Protein AF-A0A397G5G4-F1 (afdb_monomer_lite)

Sequence (95 aa):
MRSVLDPKRHYKKEGGNAQPPKYSQLGTIIEGPTEFFSGRIAKKDRKKTFVEDALALERETKRFASKYREIQTSKQSGKKSFYNNLRAKRNRRSK

Foldseek 3Di:
DVCVLDVVDDDDDDPPDPDDDPDDDDDDDDDDPVQDDPPDDDPVLDDDDPVVNSVVVCVVPVVVVVVVVVVVVVVCPPDPVVVVVVVVVVVVVVD

Structure (mmCIF, N/CA/C/O backbone):
data_AF-A0A397G5G4-F1
#
_entry.id   AF-A0A397G5G4-F1
#
loop_
_atom_site.group_PDB
_atom_site.id
_atom_site.type_symbol
_atom_site.label_atom_id
_atom_site.label_alt_id
_atom_site.label_comp_id
_atom_site.label_asym_id
_atom_site.label_entity_id
_atom_site.label_seq_id
_atom_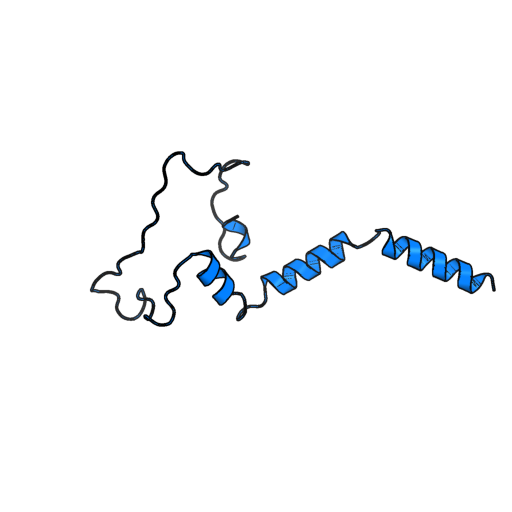site.pdbx_PDB_ins_code
_atom_site.Cartn_x
_atom_site.Cartn_y
_atom_site.Cartn_z
_atom_site.occupancy
_atom_site.B_iso_or_equiv
_atom_site.auth_seq_id
_atom_site.auth_comp_id
_atom_site.auth_asym_id
_atom_site.auth_atom_id
_atom_site.pdbx_PDB_model_num
ATOM 1 N N . MET A 1 1 ? 7.249 4.480 3.760 1.00 86.44 1 MET A N 1
ATOM 2 C CA . MET A 1 1 ? 5.977 3.724 3.634 1.00 86.44 1 MET A CA 1
ATOM 3 C C . MET A 1 1 ? 6.050 2.455 2.775 1.00 86.44 1 MET A C 1
ATOM 5 O O . MET A 1 1 ? 5.101 1.682 2.809 1.00 86.44 1 MET A O 1
ATOM 9 N N . ARG A 1 2 ? 7.151 2.172 2.053 1.00 88.44 2 ARG A N 1
ATOM 10 C CA . ARG A 1 2 ? 7.267 0.969 1.199 1.00 88.44 2 ARG A CA 1
ATOM 11 C C . ARG A 1 2 ? 7.017 -0.353 1.944 1.00 88.44 2 ARG A C 1
ATOM 13 O O . ARG A 1 2 ? 6.410 -1.254 1.387 1.00 88.44 2 ARG A O 1
ATOM 20 N N . SER A 1 3 ? 7.425 -0.434 3.211 1.00 89.44 3 SER A N 1
ATOM 21 C CA . SER A 1 3 ? 7.247 -1.601 4.090 1.00 89.44 3 SER A CA 1
ATOM 22 C C . SER A 1 3 ? 5.796 -1.932 4.447 1.00 89.44 3 SER A C 1
ATOM 24 O O . SER A 1 3 ? 5.520 -3.035 4.892 1.00 89.44 3 SER A O 1
ATOM 26 N N . VAL A 1 4 ? 4.864 -0.991 4.284 1.00 90.50 4 VAL A N 1
ATOM 27 C CA . VAL A 1 4 ? 3.449 -1.197 4.638 1.00 90.50 4 VAL A CA 1
ATOM 28 C C . VAL A 1 4 ? 2.650 -1.711 3.437 1.00 90.50 4 VAL A C 1
ATOM 30 O O . VAL A 1 4 ? 1.563 -2.265 3.604 1.00 90.50 4 VAL A O 1
ATOM 33 N N . LEU A 1 5 ? 3.172 -1.548 2.216 1.00 90.81 5 LEU A N 1
ATOM 34 C CA . LEU A 1 5 ? 2.446 -1.880 0.992 1.00 90.81 5 LEU A CA 1
ATOM 35 C C . LEU A 1 5 ? 2.216 -3.381 0.829 1.00 90.81 5 LEU A C 1
ATOM 37 O O . LEU A 1 5 ? 1.115 -3.764 0.457 1.00 90.81 5 LEU A O 1
ATOM 41 N N . ASP A 1 6 ? 3.191 -4.220 1.169 1.00 91.31 6 ASP A N 1
ATOM 42 C CA . ASP A 1 6 ? 3.093 -5.678 1.078 1.00 91.31 6 ASP A CA 1
ATOM 43 C C . ASP A 1 6 ? 3.572 -6.309 2.398 1.00 91.31 6 ASP A C 1
ATOM 45 O O . ASP A 1 6 ? 4.724 -6.095 2.775 1.00 91.31 6 ASP A O 1
ATOM 49 N N . PRO A 1 7 ? 2.730 -7.087 3.108 1.00 91.62 7 PRO A N 1
ATOM 50 C CA . PRO A 1 7 ? 3.119 -7.739 4.359 1.00 91.62 7 PRO A CA 1
ATOM 51 C C . PRO A 1 7 ? 4.216 -8.799 4.188 1.00 91.62 7 PRO A C 1
ATOM 53 O O . PRO A 1 7 ? 4.841 -9.178 5.174 1.00 91.62 7 PRO A O 1
ATOM 56 N N . LYS A 1 8 ? 4.450 -9.301 2.969 1.00 93.19 8 LYS A N 1
ATOM 57 C CA . LYS A 1 8 ? 5.465 -10.328 2.695 1.00 93.19 8 LYS A CA 1
ATOM 58 C C . LYS A 1 8 ? 6.828 -9.737 2.331 1.00 93.19 8 LYS A C 1
ATOM 60 O O . LYS A 1 8 ? 7.815 -10.468 2.304 1.00 93.19 8 LYS A O 1
ATOM 65 N N . ARG A 1 9 ? 6.909 -8.430 2.058 1.00 93.00 9 ARG A N 1
ATOM 66 C CA . ARG A 1 9 ? 8.150 -7.762 1.642 1.00 93.00 9 ARG A CA 1
ATOM 67 C C . ARG A 1 9 ? 8.669 -6.836 2.733 1.00 93.00 9 ARG A C 1
ATOM 69 O O . ARG A 1 9 ? 8.205 -5.710 2.902 1.00 93.00 9 ARG A O 1
ATOM 76 N N . HIS A 1 10 ? 9.702 -7.306 3.422 1.00 93.56 10 HIS A N 1
ATOM 77 C CA . HIS A 1 10 ? 10.429 -6.534 4.421 1.00 93.56 10 HIS A CA 1
ATOM 78 C C . HIS A 1 10 ? 11.611 -5.816 3.766 1.00 93.56 10 HIS A C 1
ATOM 80 O O . HIS A 1 10 ? 12.388 -6.417 3.028 1.00 93.56 10 HIS A O 1
ATOM 86 N N . TYR A 1 11 ? 11.740 -4.517 4.026 1.00 91.94 11 TYR A N 1
ATOM 87 C CA . TYR A 1 11 ? 12.813 -3.684 3.486 1.00 91.94 11 TYR A CA 1
ATOM 88 C C . TYR A 1 11 ? 13.709 -3.172 4.606 1.00 91.94 11 TYR A C 1
ATOM 90 O O . TYR A 1 11 ? 13.276 -3.058 5.754 1.00 91.94 11 TYR A O 1
ATOM 98 N N . LYS A 1 12 ? 14.945 -2.813 4.251 1.00 91.44 12 LYS A N 1
ATOM 99 C CA . LYS A 1 12 ? 15.853 -2.118 5.161 1.00 91.44 12 LYS A CA 1
ATOM 100 C C . LYS A 1 12 ? 15.191 -0.833 5.666 1.00 91.44 12 LYS A C 1
ATOM 102 O O . LYS A 1 12 ? 14.532 -0.115 4.911 1.00 91.44 12 LYS A O 1
ATOM 107 N N . LYS A 1 13 ? 15.328 -0.578 6.966 1.00 87.38 13 LYS A N 1
ATOM 108 C CA . LYS A 1 13 ? 14.787 0.623 7.597 1.00 87.38 13 LYS A CA 1
ATOM 109 C C . LYS A 1 13 ? 15.682 1.806 7.242 1.00 87.38 13 LYS A C 1
ATOM 111 O O . LYS A 1 13 ? 16.779 1.929 7.774 1.00 87.38 13 LYS A O 1
ATOM 116 N N . GLU A 1 14 ? 15.187 2.667 6.366 1.00 79.88 14 GLU A N 1
ATOM 117 C CA . GLU A 1 14 ? 15.730 4.013 6.198 1.00 79.88 14 GLU A CA 1
ATOM 118 C C . GLU A 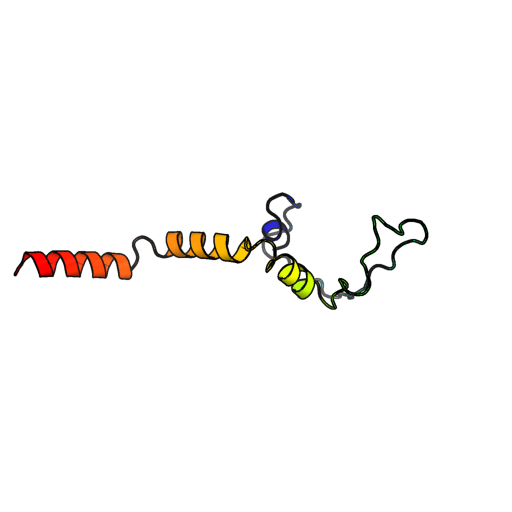1 14 ? 15.372 4.846 7.445 1.00 79.88 14 GLU A C 1
ATOM 120 O O . GLU A 1 14 ? 14.325 4.617 8.063 1.00 79.88 14 GLU A O 1
ATOM 125 N N . GLY A 1 15 ? 16.254 5.759 7.865 1.00 74.19 15 GLY A N 1
ATOM 126 C CA . GLY A 1 15 ? 16.105 6.549 9.096 1.00 74.19 15 GLY A CA 1
ATOM 127 C C . GLY A 1 15 ? 14.738 7.240 9.233 1.00 74.19 15 GLY A C 1
ATOM 128 O O . GLY A 1 15 ? 14.049 7.487 8.247 1.00 74.19 15 GLY A O 1
ATOM 129 N N . GLY A 1 16 ? 14.336 7.548 10.474 1.00 64.44 16 GLY A N 1
ATOM 130 C CA . GLY A 1 16 ? 12.957 7.883 10.878 1.00 64.44 16 GLY A CA 1
ATOM 131 C C . GLY A 1 16 ? 12.256 9.043 10.158 1.00 64.44 16 GLY A C 1
ATOM 132 O O . GLY A 1 16 ? 11.053 9.184 10.329 1.00 64.44 16 GLY A O 1
ATOM 133 N N . ASN A 1 17 ? 12.961 9.807 9.323 1.00 66.06 17 ASN A N 1
ATOM 134 C CA . ASN A 1 17 ? 12.424 10.848 8.451 1.00 66.06 17 ASN A CA 1
ATOM 135 C C . ASN A 1 17 ? 13.158 10.812 7.104 1.00 66.06 17 ASN A C 1
ATOM 137 O O . ASN A 1 17 ? 13.990 11.673 6.826 1.00 66.06 17 ASN A O 1
ATOM 141 N N . ALA A 1 18 ? 12.897 9.792 6.283 1.00 73.12 18 ALA A N 1
ATOM 142 C CA . ALA A 1 18 ? 13.407 9.748 4.916 1.00 73.12 18 ALA A CA 1
ATOM 143 C C . ALA A 1 18 ? 12.815 10.925 4.122 1.00 73.12 18 ALA A C 1
ATOM 145 O O . ALA A 1 18 ? 11.690 10.848 3.627 1.00 73.12 18 ALA A O 1
ATOM 146 N N . GLN A 1 19 ? 13.555 12.030 4.063 1.00 81.19 19 GLN A N 1
ATOM 147 C CA . GLN A 1 19 ? 13.209 13.168 3.226 1.00 81.19 19 GLN A CA 1
ATOM 148 C C . GLN A 1 19 ? 13.424 12.788 1.760 1.00 81.19 19 GLN A C 1
ATOM 150 O O . GLN A 1 19 ? 14.369 12.050 1.456 1.00 81.19 19 GLN A O 1
ATOM 155 N N . PRO A 1 20 ? 12.567 13.264 0.843 1.00 84.62 20 PRO A N 1
ATOM 156 C CA . PRO A 1 20 ? 12.834 13.097 -0.572 1.00 84.62 20 PRO A CA 1
ATOM 157 C C . PRO A 1 20 ? 14.194 13.734 -0.904 1.00 84.62 20 PRO A C 1
ATOM 159 O O . PRO A 1 20 ? 14.538 14.781 -0.345 1.00 84.62 20 PRO A O 1
ATOM 162 N N . PRO A 1 21 ? 14.995 13.112 -1.782 1.00 89.94 21 PRO A N 1
ATOM 163 C CA . PRO A 1 21 ? 16.282 13.672 -2.156 1.00 89.94 21 PRO A CA 1
ATOM 164 C C . PRO A 1 21 ? 16.079 15.009 -2.877 1.00 89.94 21 PRO A C 1
ATOM 166 O O . PRO A 1 21 ? 15.087 15.203 -3.581 1.00 89.94 21 PRO A O 1
ATOM 169 N N . LYS A 1 22 ? 17.049 15.923 -2.727 1.00 93.00 22 LYS A N 1
ATOM 170 C CA . LYS A 1 22 ? 17.006 17.280 -3.309 1.00 93.00 22 LYS A CA 1
ATOM 171 C C . LYS A 1 22 ? 16.727 17.272 -4.816 1.00 93.00 22 LYS A C 1
ATOM 173 O O . LYS A 1 22 ? 16.062 18.167 -5.323 1.00 93.0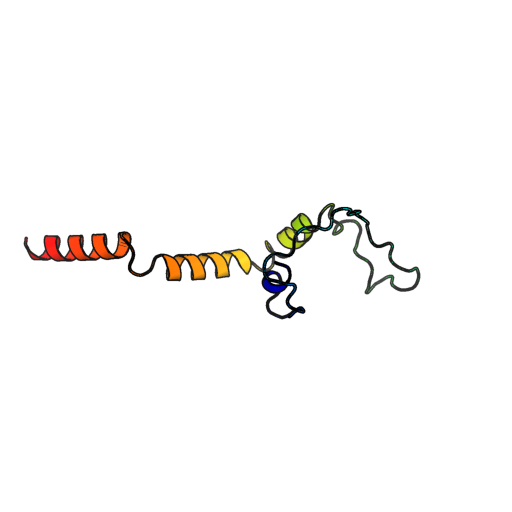0 22 LYS A O 1
ATOM 178 N N . TYR A 1 23 ? 17.223 16.251 -5.508 1.00 95.38 23 TYR A N 1
ATOM 179 C CA . TYR A 1 23 ? 16.982 16.025 -6.924 1.00 95.38 23 TYR A CA 1
ATOM 180 C C . TYR A 1 23 ? 16.408 14.626 -7.112 1.00 95.38 23 TYR A C 1
ATOM 182 O O . TYR A 1 23 ? 16.889 13.662 -6.519 1.00 95.38 23 TYR A O 1
ATOM 190 N N . SER A 1 24 ? 15.363 14.528 -7.926 1.00 93.56 24 SER A N 1
ATOM 191 C CA . SER A 1 24 ? 14.676 13.281 -8.257 1.00 93.56 24 SER A CA 1
ATOM 192 C C . SER A 1 24 ? 14.289 13.306 -9.729 1.00 93.56 24 SER A C 1
ATOM 194 O O . SER A 1 24 ? 13.932 14.359 -10.255 1.00 93.56 24 SER A O 1
ATOM 196 N N . GLN A 1 25 ? 14.324 12.149 -10.384 1.00 94.31 25 GLN A N 1
ATOM 197 C CA . GLN A 1 25 ? 13.812 11.966 -11.739 1.00 94.31 25 GLN A CA 1
ATOM 198 C C . GLN A 1 25 ? 12.825 10.803 -11.741 1.00 94.31 25 GLN A C 1
ATOM 200 O O . GLN A 1 25 ? 13.014 9.813 -11.032 1.00 94.31 25 GLN A O 1
ATOM 205 N N . LEU A 1 26 ? 11.760 10.938 -12.525 1.00 93.69 26 LEU A N 1
ATOM 206 C CA . LEU A 1 26 ? 10.779 9.882 -12.733 1.00 93.69 26 LEU A CA 1
ATOM 207 C C . LEU A 1 26 ? 11.077 9.211 -14.069 1.00 93.69 26 LEU A C 1
ATOM 209 O O . LEU A 1 26 ? 11.205 9.884 -15.088 1.00 93.69 26 LEU A O 1
ATOM 213 N N . GLY A 1 27 ? 11.190 7.888 -14.054 1.00 94.19 27 GLY A N 1
ATOM 214 C CA . GLY A 1 27 ? 11.479 7.082 -15.232 1.00 94.19 27 GLY A CA 1
ATOM 215 C C . GLY A 1 27 ? 10.574 5.861 -15.293 1.00 94.19 27 GLY A C 1
ATOM 216 O O . GLY A 1 27 ? 10.039 5.418 -14.278 1.00 94.19 27 GLY A O 1
ATOM 217 N N . THR A 1 28 ? 10.410 5.323 -16.498 1.00 92.94 28 THR A N 1
ATOM 218 C CA . THR A 1 28 ? 9.713 4.053 -16.735 1.00 92.94 28 THR A CA 1
ATOM 219 C C . THR A 1 28 ? 10.737 3.012 -17.163 1.00 92.94 28 THR A C 1
ATOM 221 O O . THR A 1 28 ? 11.643 3.319 -17.935 1.00 92.94 28 THR A O 1
ATOM 224 N N . ILE A 1 29 ? 10.603 1.787 -16.661 1.00 90.88 29 ILE A N 1
ATOM 225 C CA . ILE A 1 29 ? 11.495 0.687 -17.029 1.00 90.88 29 ILE A CA 1
ATOM 226 C C . ILE A 1 29 ? 11.185 0.261 -18.469 1.00 90.88 29 ILE A C 1
ATOM 228 O O . ILE A 1 29 ? 10.038 -0.040 -18.799 1.00 90.88 29 ILE A O 1
ATOM 232 N N . ILE A 1 30 ? 12.214 0.231 -19.319 1.00 91.06 30 ILE A N 1
ATOM 233 C CA . ILE A 1 30 ? 12.143 -0.365 -20.655 1.00 91.06 30 ILE A CA 1
ATOM 234 C C . ILE A 1 30 ? 12.560 -1.828 -20.513 1.00 91.06 30 ILE A C 1
ATOM 236 O O . ILE A 1 30 ? 13.705 -2.128 -20.188 1.00 91.06 30 ILE A O 1
ATOM 240 N N . GLU A 1 31 ? 11.605 -2.732 -20.704 1.00 90.00 31 GLU A N 1
ATOM 241 C CA . GLU A 1 31 ? 11.813 -4.176 -20.570 1.00 90.00 31 GLU A CA 1
ATOM 242 C C . GLU A 1 31 ? 12.779 -4.693 -21.646 1.00 90.00 31 GLU A C 1
ATOM 244 O O . GLU A 1 31 ? 12.714 -4.271 -22.806 1.00 90.00 31 GLU A O 1
ATOM 249 N N . GLY A 1 32 ? 13.648 -5.633 -21.268 1.00 89.50 32 GLY A N 1
ATOM 250 C CA . GLY A 1 32 ? 14.622 -6.230 -22.176 1.00 89.50 32 GLY A CA 1
ATOM 251 C C . GLY A 1 32 ? 13.976 -7.060 -23.298 1.00 89.50 32 GLY A C 1
ATOM 252 O O . GLY A 1 32 ? 12.854 -7.553 -23.153 1.00 89.50 32 GLY A O 1
ATOM 253 N N . PRO A 1 33 ? 14.684 -7.265 -24.422 1.00 88.75 33 PRO A N 1
ATOM 254 C CA . PRO A 1 33 ? 14.163 -8.009 -25.567 1.00 88.75 33 PRO A CA 1
ATOM 255 C C . PRO A 1 33 ? 14.011 -9.515 -25.307 1.00 88.75 33 PRO A C 1
ATOM 257 O O . PRO A 1 33 ? 13.427 -10.203 -26.129 1.00 88.75 33 PRO A O 1
ATOM 260 N N . THR A 1 34 ? 14.527 -10.048 -24.199 1.00 88.88 34 THR A N 1
ATOM 261 C CA . THR A 1 34 ? 14.498 -11.485 -23.878 1.00 88.88 34 THR A CA 1
ATOM 262 C C . THR A 1 34 ? 13.343 -11.889 -22.954 1.00 88.88 34 THR A C 1
ATOM 264 O O . THR A 1 34 ? 13.042 -13.073 -22.841 1.00 88.88 34 THR A O 1
ATOM 267 N N . GLU A 1 35 ? 12.655 -10.938 -22.316 1.00 82.56 35 GLU A N 1
ATOM 268 C CA . GLU A 1 35 ? 11.666 -11.206 -21.259 1.00 82.56 35 GLU A CA 1
ATOM 269 C C . GLU A 1 35 ? 10.229 -10.889 -21.709 1.00 82.56 35 GLU A C 1
ATOM 271 O O . GLU A 1 35 ? 9.548 -10.025 -21.157 1.00 82.56 35 GLU A O 1
ATOM 276 N N . PHE A 1 36 ? 9.741 -11.595 -22.734 1.00 78.75 36 PHE A N 1
ATOM 277 C CA . PHE A 1 36 ? 8.426 -11.312 -23.331 1.00 78.75 36 PHE A CA 1
ATOM 278 C C . PHE A 1 36 ? 7.221 -11.675 -22.452 1.00 78.75 36 PHE A C 1
ATOM 280 O O . PHE A 1 36 ? 6.219 -10.965 -22.505 1.00 78.75 36 PHE A O 1
ATOM 287 N N . PHE A 1 37 ? 7.290 -12.768 -21.684 1.00 82.44 37 PHE A N 1
ATOM 288 C CA . PHE A 1 37 ? 6.122 -13.323 -20.980 1.00 82.44 37 PHE A CA 1
ATOM 289 C C . PHE A 1 37 ? 6.170 -13.178 -19.455 1.00 82.44 37 PHE A C 1
ATOM 291 O O . PHE A 1 37 ? 5.123 -13.186 -18.817 1.00 82.44 37 PHE A O 1
ATOM 298 N N . SER A 1 38 ? 7.360 -13.057 -18.863 1.00 85.44 38 SER A N 1
ATOM 299 C CA . SER A 1 38 ? 7.544 -13.010 -17.406 1.00 85.44 38 SER A CA 1
ATOM 300 C C . SER A 1 38 ? 7.754 -11.592 -16.872 1.00 85.44 38 SER A C 1
ATOM 302 O O . SER A 1 38 ? 7.131 -11.212 -15.885 1.00 85.44 38 SER A O 1
ATOM 304 N N . GLY A 1 39 ? 8.636 -10.816 -17.508 1.00 84.19 39 GLY A N 1
ATOM 305 C CA . GLY A 1 39 ? 9.020 -9.474 -17.057 1.00 84.19 39 GLY A CA 1
ATOM 306 C C . GLY A 1 39 ? 8.180 -8.345 -17.655 1.00 84.19 39 GLY A C 1
ATOM 307 O O . GLY A 1 39 ? 8.158 -7.243 -17.109 1.00 84.19 39 GLY A O 1
ATOM 308 N N . ARG A 1 40 ? 7.473 -8.607 -18.763 1.00 90.00 40 ARG A N 1
ATOM 309 C CA . ARG A 1 40 ? 6.738 -7.583 -19.509 1.00 90.00 40 ARG A CA 1
ATOM 310 C C . ARG A 1 40 ? 5.315 -7.362 -19.006 1.00 90.00 40 ARG A C 1
ATOM 312 O O . ARG A 1 40 ? 4.494 -8.276 -18.982 1.00 90.00 40 ARG A O 1
ATOM 319 N N . ILE A 1 41 ? 4.990 -6.104 -18.714 1.00 90.56 41 ILE A N 1
ATOM 320 C CA . ILE A 1 41 ? 3.637 -5.664 -18.362 1.00 90.56 41 ILE A CA 1
ATOM 321 C C . ILE A 1 41 ? 2.860 -5.369 -19.647 1.00 90.56 41 ILE A C 1
ATOM 323 O O . ILE A 1 41 ? 3.277 -4.549 -20.476 1.00 90.56 41 ILE A O 1
ATOM 327 N N . ALA A 1 42 ? 1.695 -6.000 -19.803 1.00 90.69 42 ALA A N 1
ATOM 328 C CA . ALA A 1 42 ? 0.810 -5.769 -20.939 1.00 90.69 42 ALA A CA 1
ATOM 329 C C . ALA A 1 42 ? 0.350 -4.302 -21.009 1.00 90.69 42 ALA A C 1
ATOM 331 O O . ALA A 1 42 ? 0.097 -3.656 -19.994 1.00 90.69 42 ALA A O 1
ATOM 332 N N . LYS A 1 43 ? 0.173 -3.771 -22.227 1.00 90.50 43 LYS A N 1
ATOM 333 C CA . LYS A 1 43 ? -0.147 -2.348 -22.465 1.00 90.50 43 LYS A CA 1
ATOM 334 C C . LYS A 1 43 ? -1.374 -1.847 -21.686 1.00 90.50 43 LYS A C 1
ATOM 336 O O . LYS A 1 43 ? -1.390 -0.695 -21.274 1.00 90.50 43 LYS A O 1
ATOM 341 N N . LYS A 1 44 ? -2.377 -2.706 -21.485 1.00 91.31 44 LYS A N 1
ATOM 342 C CA . LYS A 1 44 ? -3.613 -2.403 -20.740 1.00 91.31 44 LYS A CA 1
ATOM 343 C C . LYS A 1 44 ? -3.396 -2.246 -19.225 1.00 91.31 44 LYS A C 1
ATOM 345 O O . LYS A 1 44 ? -4.114 -1.492 -18.566 1.00 91.31 44 LYS A O 1
ATOM 350 N N . ASP A 1 45 ? -2.397 -2.941 -18.690 1.00 90.31 45 ASP A N 1
ATOM 351 C CA . ASP A 1 45 ? -2.134 -3.007 -17.254 1.00 90.31 45 ASP A CA 1
ATOM 352 C C . ASP A 1 45 ? -1.135 -1.929 -16.820 1.00 90.31 45 ASP A C 1
ATOM 354 O O . ASP A 1 45 ? -1.140 -1.535 -15.659 1.00 90.31 45 ASP A O 1
ATOM 358 N N . ARG A 1 46 ? -0.366 -1.363 -17.763 1.00 92.12 46 ARG A N 1
ATOM 359 C CA . ARG A 1 46 ? 0.540 -0.229 -17.523 1.00 92.12 46 ARG A CA 1
ATOM 360 C C . ARG A 1 46 ? -0.225 0.995 -17.013 1.00 92.12 46 ARG A C 1
ATOM 362 O O . ARG A 1 46 ? -1.105 1.515 -17.706 1.00 92.12 46 ARG A O 1
ATOM 369 N N . LYS A 1 47 ? 0.131 1.482 -15.823 1.00 94.19 47 LYS A N 1
ATOM 370 C CA . LYS A 1 47 ? -0.396 2.729 -15.248 1.00 94.19 47 LYS A CA 1
ATOM 371 C C . LYS A 1 47 ? 0.617 3.863 -15.351 1.00 94.19 47 LYS A C 1
ATOM 373 O O . LYS A 1 47 ? 1.773 3.653 -15.717 1.00 94.19 47 LYS A O 1
ATOM 378 N N . LYS A 1 48 ? 0.163 5.089 -15.082 1.00 93.06 48 LYS A N 1
ATOM 379 C CA . LYS A 1 48 ? 1.002 6.292 -15.194 1.00 93.06 48 LYS A CA 1
ATOM 380 C C . LYS A 1 48 ? 1.809 6.548 -13.928 1.00 93.06 48 LYS A C 1
ATOM 382 O O . LYS A 1 48 ? 2.865 7.169 -13.995 1.00 93.06 48 LYS A O 1
ATOM 387 N N . THR A 1 49 ? 1.301 6.117 -12.773 1.00 95.12 49 THR A N 1
ATOM 388 C CA . THR A 1 49 ? 1.917 6.391 -11.472 1.00 95.12 49 THR A CA 1
ATOM 389 C C . THR A 1 49 ? 1.945 5.154 -10.581 1.00 95.12 49 THR A C 1
ATOM 391 O O . THR A 1 49 ? 1.050 4.314 -10.631 1.00 95.12 49 THR A O 1
ATOM 394 N N . PHE A 1 50 ? 2.921 5.097 -9.669 1.00 92.00 50 PHE A N 1
ATOM 395 C CA . PHE A 1 50 ? 3.025 4.013 -8.683 1.00 92.00 50 PHE A CA 1
ATOM 396 C C . PHE A 1 50 ? 1.794 3.895 -7.770 1.00 92.00 50 PHE A C 1
ATOM 398 O O . PHE A 1 50 ? 1.500 2.822 -7.246 1.00 92.00 50 PHE A O 1
ATOM 405 N N . VAL A 1 51 ? 1.076 5.001 -7.546 1.00 93.56 51 VAL A N 1
ATOM 406 C CA . VAL A 1 51 ? -0.141 5.005 -6.722 1.00 93.56 51 VAL A CA 1
ATOM 407 C C . VAL A 1 51 ? -1.292 4.334 -7.464 1.00 93.56 51 VAL A C 1
ATOM 409 O O . VAL A 1 51 ? -2.036 3.573 -6.853 1.00 93.56 51 VAL A O 1
ATOM 412 N N . GLU A 1 52 ? -1.426 4.570 -8.770 1.00 94.62 52 GLU A N 1
ATOM 413 C CA . GLU A 1 52 ? -2.431 3.893 -9.596 1.00 94.62 52 GLU A CA 1
ATOM 414 C C . GLU A 1 52 ? -2.214 2.378 -9.618 1.00 94.62 52 GLU A C 1
ATOM 416 O O . GLU A 1 52 ? -3.185 1.636 -9.467 1.00 94.62 52 GLU A O 1
ATOM 421 N N . ASP A 1 53 ? -0.961 1.928 -9.727 1.00 91.94 53 ASP A N 1
ATOM 422 C CA . ASP A 1 53 ? -0.612 0.504 -9.634 1.00 91.94 53 ASP A CA 1
ATOM 423 C C . ASP A 1 53 ? -1.016 -0.080 -8.272 1.00 91.94 53 ASP A C 1
ATOM 425 O O . ASP A 1 53 ? -1.693 -1.106 -8.190 1.00 91.94 53 ASP A O 1
ATOM 429 N N . ALA A 1 54 ? -0.669 0.605 -7.177 1.00 92.75 54 ALA A N 1
ATOM 430 C CA . ALA A 1 54 ? -1.026 0.164 -5.829 1.00 92.75 54 ALA A CA 1
ATOM 431 C C . ALA A 1 54 ? -2.550 0.135 -5.595 1.00 92.75 54 ALA A C 1
ATOM 433 O O . ALA A 1 54 ? -3.047 -0.749 -4.894 1.00 92.75 54 ALA A O 1
ATOM 434 N N . LEU A 1 55 ? -3.298 1.076 -6.179 1.00 93.81 55 LEU A N 1
ATOM 435 C CA . LEU A 1 55 ? -4.761 1.107 -6.117 1.00 93.81 55 LEU A CA 1
ATOM 436 C C . LEU A 1 55 ? -5.419 0.031 -6.983 1.00 93.81 55 LEU A C 1
ATOM 438 O O . LEU A 1 55 ? -6.536 -0.372 -6.669 1.00 93.81 55 LEU A O 1
ATOM 442 N N . ALA A 1 56 ? -4.769 -0.406 -8.063 1.00 93.31 56 ALA A N 1
ATOM 443 C CA . ALA A 1 56 ? -5.240 -1.519 -8.881 1.00 93.31 56 ALA A CA 1
ATOM 444 C C . ALA A 1 56 ? -5.060 -2.878 -8.183 1.00 93.31 56 ALA A C 1
ATOM 446 O O . ALA A 1 56 ? -5.879 -3.761 -8.406 1.00 93.31 56 ALA A O 1
ATOM 447 N N . LEU A 1 57 ? -4.028 -3.015 -7.337 1.00 91.50 57 LEU A N 1
ATOM 448 C CA . LEU A 1 57 ? -3.777 -4.206 -6.513 1.00 91.50 57 LEU A CA 1
ATOM 449 C C . LEU A 1 57 ? -4.613 -4.245 -5.220 1.00 91.50 57 LEU A C 1
ATOM 451 O O . LEU A 1 57 ? -5.081 -5.301 -4.782 1.00 91.50 57 LEU A O 1
ATOM 455 N N . GLU A 1 58 ? -4.850 -3.087 -4.595 1.00 93.06 58 GLU A N 1
ATOM 456 C CA . GLU A 1 58 ? -6.095 -2.894 -3.833 1.00 93.06 58 GLU A CA 1
ATOM 457 C C . GLU A 1 58 ? -7.284 -3.017 -4.822 1.00 93.06 58 GLU A C 1
ATOM 459 O O . GLU A 1 58 ? -7.047 -3.383 -5.937 1.00 93.06 58 GLU A O 1
ATOM 464 N N . ARG A 1 59 ? -8.573 -2.823 -4.564 1.00 92.19 59 ARG A N 1
ATOM 465 C CA . ARG A 1 59 ? -9.668 -3.320 -5.453 1.00 92.19 59 ARG A CA 1
ATOM 466 C C . ARG A 1 59 ? -9.708 -4.854 -5.585 1.00 92.19 59 ARG A C 1
ATOM 468 O O . ARG A 1 59 ? -10.739 -5.422 -5.231 1.00 92.19 59 ARG A O 1
ATOM 475 N N . GLU A 1 60 ? -8.640 -5.513 -6.033 1.00 91.62 60 GLU A N 1
ATOM 476 C CA . GLU A 1 60 ? -8.501 -6.971 -6.096 1.00 91.62 60 GLU A CA 1
ATOM 477 C C . GLU A 1 60 ? -8.346 -7.569 -4.695 1.00 91.62 60 GLU A C 1
ATOM 479 O O . GLU A 1 60 ? -9.141 -8.412 -4.280 1.00 91.62 60 GLU A O 1
ATOM 484 N N . THR A 1 61 ? -7.356 -7.104 -3.926 1.00 92.56 61 THR A N 1
ATOM 485 C CA . THR A 1 61 ? -7.006 -7.743 -2.645 1.00 92.56 61 THR A CA 1
ATOM 486 C C . THR A 1 61 ? -7.849 -7.288 -1.450 1.00 92.56 61 THR A C 1
ATOM 488 O O . THR A 1 61 ? -7.952 -8.029 -0.471 1.00 92.56 61 THR A O 1
ATOM 491 N N . LYS A 1 62 ? -8.433 -6.078 -1.462 1.00 94.31 62 LYS A N 1
ATOM 492 C CA . LYS A 1 62 ? -9.222 -5.481 -0.349 1.00 94.31 62 LYS A CA 1
ATOM 493 C C . LYS A 1 62 ? -8.479 -5.385 0.984 1.00 94.31 62 LYS A C 1
ATOM 495 O O . LYS A 1 62 ? -9.083 -5.157 2.038 1.00 94.31 62 LYS A O 1
ATOM 500 N N . ARG A 1 63 ? -7.154 -5.552 0.966 1.00 93.62 63 ARG A N 1
ATOM 501 C CA . ARG A 1 63 ? -6.345 -5.706 2.177 1.00 93.62 63 ARG A CA 1
ATOM 502 C C . ARG A 1 63 ? -6.237 -4.407 2.957 1.00 93.62 63 ARG A C 1
ATOM 504 O O . ARG A 1 63 ? -6.350 -4.422 4.185 1.00 93.62 63 ARG A O 1
ATOM 511 N N . PHE A 1 64 ? -5.992 -3.294 2.268 1.00 94.62 64 PHE A N 1
ATOM 512 C CA . PHE A 1 64 ? -5.832 -2.006 2.935 1.00 94.62 64 PHE A CA 1
ATOM 513 C C . PHE A 1 64 ? -7.143 -1.589 3.585 1.00 94.62 64 PHE A C 1
ATOM 515 O O . PHE A 1 64 ? -7.129 -1.180 4.745 1.00 94.62 64 PHE A O 1
ATOM 522 N N . ALA A 1 65 ? -8.270 -1.782 2.897 1.00 95.00 65 ALA A N 1
ATOM 523 C CA . ALA A 1 65 ? -9.587 -1.508 3.459 1.00 95.00 65 ALA A CA 1
ATOM 524 C C . ALA A 1 65 ? -9.858 -2.335 4.731 1.00 95.00 65 ALA A C 1
ATOM 526 O O . ALA A 1 65 ? -10.291 -1.786 5.748 1.00 95.00 65 ALA A O 1
ATOM 527 N N . SER A 1 66 ? -9.570 -3.638 4.708 1.00 95.56 66 SER A N 1
ATOM 528 C CA . SER A 1 66 ? -9.752 -4.520 5.870 1.00 95.56 66 SER A CA 1
ATOM 529 C C . SER A 1 66 ? -8.841 -4.138 7.036 1.00 95.56 66 SER A C 1
ATOM 531 O O . SER A 1 66 ? -9.323 -3.954 8.156 1.00 95.56 66 SER A O 1
ATOM 533 N N . LYS A 1 67 ? -7.543 -3.921 6.781 1.00 95.94 67 LYS A N 1
ATOM 534 C CA . LYS A 1 67 ? -6.593 -3.544 7.837 1.00 95.94 67 LYS A CA 1
ATOM 535 C C . LYS A 1 67 ? -6.888 -2.162 8.411 1.00 95.94 67 LYS A C 1
ATOM 537 O O . LYS A 1 67 ? -6.749 -1.949 9.612 1.00 95.94 67 LYS A O 1
ATOM 542 N N . TYR A 1 68 ? -7.332 -1.229 7.572 1.00 96.50 68 TYR A N 1
ATOM 543 C CA . TYR A 1 68 ? -7.770 0.085 8.020 1.00 96.50 68 TYR A CA 1
ATOM 544 C C . TYR A 1 68 ? -8.943 -0.029 8.997 1.00 96.50 68 TYR A C 1
ATOM 546 O O . TYR A 1 68 ? -8.873 0.552 10.077 1.00 96.50 68 TYR A O 1
ATOM 554 N N . ARG A 1 69 ? -9.981 -0.812 8.670 1.00 97.31 69 ARG A N 1
ATOM 555 C CA . ARG A 1 69 ? -11.133 -1.020 9.565 1.00 97.31 69 ARG A CA 1
ATOM 556 C C . ARG A 1 69 ? -10.724 -1.652 10.890 1.00 97.31 69 ARG A C 1
ATOM 558 O O . ARG A 1 69 ? -11.121 -1.147 11.930 1.00 97.31 69 ARG A O 1
ATOM 565 N N . GLU A 1 70 ? -9.881 -2.680 10.859 1.00 97.12 70 GLU A N 1
ATOM 566 C CA . GLU A 1 70 ? -9.342 -3.317 12.068 1.00 97.12 70 GLU A CA 1
ATOM 567 C C . GLU A 1 70 ? -8.636 -2.293 12.977 1.00 97.12 70 GLU A C 1
ATOM 569 O O . GLU A 1 70 ? -8.919 -2.199 14.174 1.00 97.12 70 GLU A O 1
ATOM 574 N N . ILE A 1 71 ? -7.770 -1.459 12.389 1.00 97.19 71 ILE A N 1
ATOM 575 C CA . ILE A 1 71 ? -7.075 -0.389 13.110 1.00 97.19 71 ILE A CA 1
ATOM 576 C C . ILE A 1 71 ? -8.074 0.635 13.659 1.00 97.19 71 ILE A C 1
ATOM 578 O O . ILE A 1 71 ? -7.909 1.084 14.792 1.00 97.19 71 ILE A O 1
ATOM 582 N N . GLN A 1 72 ? -9.103 1.017 12.897 1.00 96.50 72 GLN A N 1
ATOM 583 C CA . GLN A 1 72 ? -10.130 1.948 13.374 1.00 96.50 72 GLN A CA 1
ATOM 584 C C . GLN A 1 72 ? -10.915 1.368 14.550 1.00 96.50 72 GLN A C 1
ATOM 586 O O . GLN A 1 72 ? -11.067 2.054 15.557 1.00 96.50 72 GLN A O 1
ATOM 591 N N . THR A 1 73 ? -11.343 0.107 14.480 1.00 95.69 73 THR A N 1
ATOM 592 C CA . THR A 1 73 ? -12.038 -0.574 15.581 1.00 95.69 73 THR A CA 1
ATOM 593 C C . THR A 1 73 ? -11.170 -0.619 16.836 1.00 95.69 73 THR A C 1
ATOM 595 O O . THR A 1 73 ? -11.627 -0.227 17.911 1.00 95.69 73 THR A O 1
ATOM 598 N N . SER A 1 74 ? -9.898 -1.005 16.699 1.00 96.19 74 SER A N 1
ATOM 599 C CA . SER A 1 74 ? -8.935 -0.998 17.806 1.00 96.19 74 SER A CA 1
ATOM 600 C C . SER A 1 74 ? -8.763 0.408 18.395 1.00 96.19 74 SER A C 1
ATOM 602 O O . SER A 1 74 ? -8.884 0.595 19.605 1.00 96.19 74 SER A O 1
ATOM 604 N N . LYS A 1 75 ? -8.595 1.429 17.547 1.00 94.94 75 LYS A N 1
ATOM 605 C CA . LYS A 1 75 ? -8.463 2.831 17.974 1.00 94.94 75 LYS A CA 1
ATOM 606 C C . LYS A 1 75 ? -9.750 3.433 18.536 1.00 94.94 75 LYS A C 1
ATOM 608 O O . LYS A 1 75 ? -9.664 4.455 19.216 1.00 94.94 75 LYS A O 1
ATOM 613 N N . GLN A 1 76 ? -10.925 2.909 18.204 1.00 93.81 76 GLN A N 1
ATOM 614 C CA . GLN A 1 76 ? -12.216 3.386 18.708 1.00 93.81 76 GLN A CA 1
ATOM 615 C C . GLN A 1 76 ? -12.581 2.745 20.051 1.00 93.81 76 GLN A C 1
ATOM 617 O O . GLN A 1 76 ? -13.367 3.323 20.810 1.00 93.81 76 GLN A O 1
ATOM 622 N N . SER A 1 77 ? -11.995 1.587 20.359 1.00 91.25 77 SER A N 1
ATOM 623 C CA . SER A 1 77 ? -12.169 0.907 21.638 1.00 91.25 77 SER A CA 1
ATOM 624 C C . SER A 1 77 ? -11.890 1.851 22.815 1.00 91.25 77 SER A C 1
ATOM 626 O O . SER A 1 77 ? -10.938 2.630 22.796 1.00 91.25 77 SER A O 1
ATOM 628 N N . GLY A 1 78 ? -12.771 1.839 23.820 1.00 90.56 78 GLY A N 1
ATOM 629 C CA . GLY A 1 78 ? -12.628 2.636 25.046 1.00 90.56 78 GLY A CA 1
ATOM 630 C C . GLY A 1 78 ? -12.839 4.151 24.910 1.00 90.56 78 GLY A C 1
ATOM 631 O O . GLY A 1 78 ? -12.792 4.858 25.913 1.00 90.56 78 GLY A O 1
ATOM 632 N N . LYS A 1 79 ? -13.107 4.680 23.708 1.00 94.00 79 LYS A N 1
ATOM 633 C CA . LYS A 1 79 ? -13.328 6.124 23.505 1.00 94.00 79 LYS A CA 1
ATOM 634 C C . LYS A 1 79 ? -14.726 6.588 23.937 1.00 94.00 79 LYS A C 1
ATOM 636 O O . LYS A 1 79 ? -15.542 5.841 24.472 1.00 94.00 79 LYS A O 1
ATOM 641 N N . LYS A 1 80 ? -15.043 7.852 23.636 1.00 93.75 80 LYS A N 1
ATOM 642 C CA . LYS A 1 80 ? -16.316 8.526 23.940 1.00 93.75 80 LYS A CA 1
ATOM 643 C C . LYS A 1 80 ? -17.563 7.707 23.581 1.00 93.75 80 LYS A C 1
ATOM 645 O O . LYS A 1 80 ? -18.508 7.682 24.358 1.00 93.75 80 LYS A O 1
ATOM 650 N N . SER A 1 81 ? -17.562 7.000 22.447 1.00 92.19 81 SER A N 1
ATOM 651 C CA . SER A 1 81 ? -18.684 6.128 22.060 1.00 92.19 81 SER A CA 1
ATOM 652 C C . SER A 1 81 ? -18.941 5.021 23.086 1.00 92.19 81 SER A C 1
ATOM 654 O O . SER A 1 81 ? -20.092 4.755 23.419 1.00 92.19 81 SER A O 1
ATOM 656 N N . PHE A 1 82 ? -17.884 4.394 23.607 1.00 94.38 82 PHE A N 1
ATOM 657 C CA . PHE A 1 82 ? -17.994 3.365 24.637 1.00 94.38 82 PHE A CA 1
ATOM 658 C C . PHE A 1 82 ? -18.528 3.956 25.948 1.00 94.38 82 PHE A C 1
ATOM 660 O O . PHE A 1 82 ? -19.483 3.427 26.517 1.00 94.38 82 PHE A O 1
ATOM 667 N N . TYR A 1 83 ? -17.993 5.105 26.374 1.00 94.94 83 TYR A N 1
ATOM 668 C CA . TYR A 1 83 ? -18.471 5.812 27.567 1.00 94.94 83 TYR A CA 1
ATOM 669 C C . TYR A 1 83 ? -19.954 6.208 27.467 1.00 94.94 83 TYR A C 1
ATOM 671 O O . TYR A 1 83 ? -20.731 5.960 28.391 1.00 94.94 83 TYR A O 1
ATOM 679 N N . ASN A 1 84 ? -20.374 6.767 26.329 1.00 95.19 84 ASN A N 1
ATOM 680 C CA . ASN A 1 84 ? -21.767 7.145 26.090 1.00 95.19 84 ASN A CA 1
ATOM 681 C C . ASN A 1 84 ? -22.700 5.926 26.148 1.00 95.19 84 ASN A C 1
ATOM 683 O O . ASN A 1 84 ? -23.762 6.000 26.765 1.00 95.19 84 ASN A O 1
ATOM 687 N N . ASN A 1 85 ? -22.278 4.790 25.581 1.00 93.44 85 ASN A N 1
ATOM 688 C CA . ASN A 1 85 ? -23.031 3.537 25.645 1.00 93.44 85 ASN A CA 1
ATOM 689 C C . ASN A 1 85 ? -23.168 3.020 27.086 1.00 93.44 85 ASN A C 1
ATOM 691 O O . ASN A 1 85 ? -24.243 2.562 27.473 1.00 93.44 85 ASN A O 1
ATOM 695 N N . LEU A 1 86 ? -22.117 3.127 27.909 1.00 94.44 86 LEU A N 1
ATOM 696 C CA . LEU A 1 86 ? -22.192 2.785 29.334 1.00 94.44 86 LEU A CA 1
ATOM 697 C 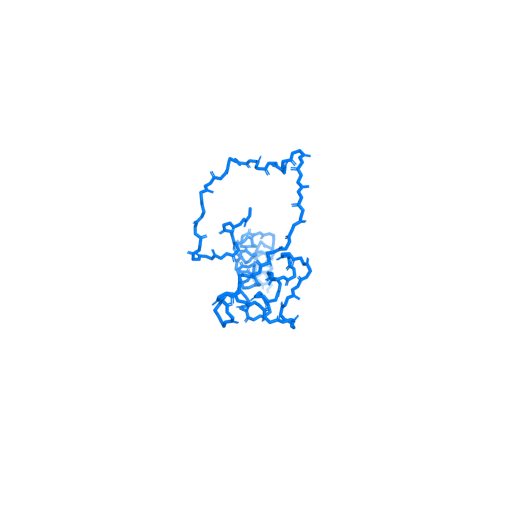C . LEU A 1 86 ? -23.158 3.701 30.090 1.00 94.44 86 LEU A C 1
ATOM 699 O O . LEU A 1 86 ? -23.990 3.216 30.857 1.00 94.44 86 LEU A O 1
ATOM 703 N N . ARG A 1 87 ? -23.086 5.017 29.855 1.00 94.50 87 ARG A N 1
ATOM 704 C CA . ARG A 1 87 ? -23.995 5.992 30.474 1.00 94.50 87 ARG A CA 1
ATOM 705 C C . ARG A 1 87 ? -25.452 5.714 30.094 1.00 94.50 87 ARG A C 1
ATOM 707 O O . ARG A 1 87 ? -26.310 5.697 30.971 1.00 94.50 87 ARG A O 1
ATOM 714 N N . ALA A 1 88 ? -25.722 5.421 28.822 1.00 94.31 88 ALA A N 1
ATOM 715 C CA . ALA A 1 88 ? -27.058 5.064 28.351 1.00 94.31 88 ALA A CA 1
ATOM 716 C C . ALA A 1 88 ? -27.597 3.793 29.034 1.00 94.31 88 ALA A C 1
ATOM 718 O O . ALA A 1 88 ? -28.752 3.771 29.458 1.00 94.31 88 ALA A O 1
ATOM 719 N N . LYS A 1 89 ? -26.757 2.759 29.209 1.00 93.19 89 LYS A N 1
ATOM 720 C CA . LYS A 1 89 ? -27.130 1.534 29.940 1.00 93.19 89 LYS A CA 1
ATOM 721 C C . LYS A 1 89 ? -27.456 1.800 31.414 1.00 93.19 89 LYS A C 1
ATOM 723 O O . LYS A 1 89 ? -28.419 1.229 31.914 1.00 93.19 89 LYS A O 1
ATOM 728 N N . ARG A 1 90 ? -26.701 2.673 32.101 1.00 92.50 90 ARG A N 1
ATOM 729 C CA . ARG A 1 90 ? -26.998 3.064 33.496 1.00 92.50 90 ARG A CA 1
ATOM 730 C C . ARG A 1 90 ? -28.334 3.795 33.603 1.00 92.50 90 ARG A C 1
ATOM 732 O O . ARG A 1 90 ? -29.166 3.415 34.416 1.00 92.50 90 ARG A O 1
ATOM 739 N N . ASN A 1 91 ? -28.563 4.782 32.739 1.00 88.56 91 ASN A N 1
ATOM 740 C CA . ASN A 1 91 ? -29.797 5.571 32.754 1.00 88.56 91 ASN A CA 1
ATOM 741 C C . ASN A 1 91 ? -31.038 4.719 32.453 1.00 88.56 91 ASN A C 1
ATOM 743 O O . ASN A 1 91 ? -32.096 4.966 33.018 1.00 88.56 91 ASN A O 1
ATOM 747 N N . ARG A 1 92 ? -30.914 3.699 31.591 1.00 82.81 92 ARG A N 1
ATOM 748 C CA . ARG A 1 92 ? -32.019 2.784 31.263 1.00 82.81 92 ARG A CA 1
ATOM 749 C C . ARG A 1 92 ? -32.400 1.856 32.424 1.00 82.81 92 ARG A C 1
ATOM 751 O O . ARG A 1 92 ? -33.521 1.383 32.443 1.00 82.81 92 ARG A O 1
ATOM 758 N N . ARG A 1 93 ? -31.484 1.595 33.361 1.00 71.81 93 ARG A N 1
ATOM 759 C CA . ARG A 1 93 ? -31.703 0.724 34.530 1.00 71.81 93 ARG A CA 1
ATOM 760 C C . ARG A 1 93 ? -32.230 1.483 35.759 1.00 71.81 93 ARG A C 1
ATOM 762 O O . ARG A 1 93 ? -32.625 0.861 36.732 1.00 71.81 93 ARG A O 1
ATOM 769 N N . SER A 1 94 ? -32.169 2.815 35.723 1.00 62.25 94 SER A N 1
ATOM 770 C CA . SER A 1 94 ? -32.672 3.716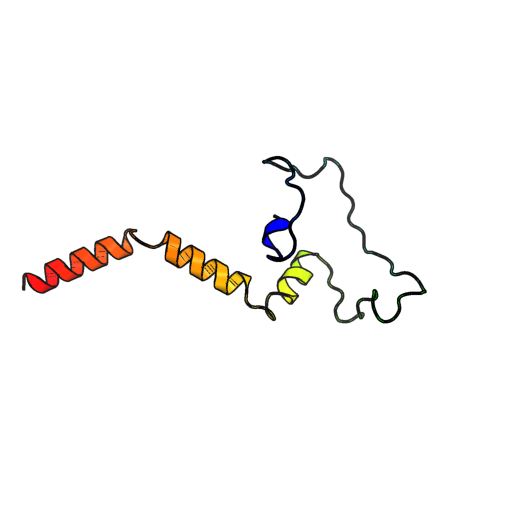 36.769 1.00 62.25 94 SER A CA 1
ATOM 771 C C . SER A 1 94 ? -34.134 4.139 36.552 1.00 62.25 94 SER A C 1
ATOM 773 O O . SER A 1 94 ? -34.684 4.830 37.405 1.00 62.25 94 SER A O 1
ATOM 775 N N . LYS A 1 95 ? -34.723 3.783 35.408 1.00 51.56 95 LYS A N 1
ATOM 776 C CA . LYS A 1 95 ? -36.164 3.832 35.140 1.00 51.56 95 LYS A CA 1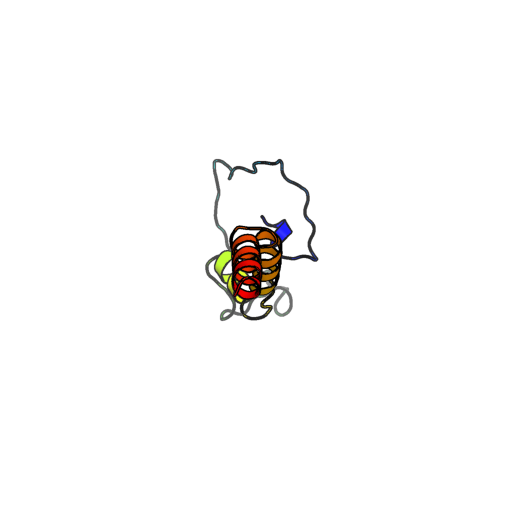
ATOM 777 C C . LYS A 1 95 ? -36.722 2.427 35.288 1.00 51.56 95 LYS A C 1
ATOM 779 O O . LYS A 1 95 ? -37.900 2.338 35.678 1.00 51.56 95 LYS A O 1
#

Organism: Aspergillus thermomutatus (NCBI:txid41047)

Radius of gyration: 22.89 Å; chains: 1; bounding box: 53×31×62 Å

InterPro domains:
  IPR014810 Fcf2 pre-rRNA processing, C-terminal [PF08698] (1-66)
  IPR039883 Fcf2/DNTTIP2 [PTHR21686] (1-92)

pLDDT: mean 89.82, std 7.89, range [51.56, 97.31]

Secondary structure (DSSP, 8-state):
-HHHH-TT-------SS-PPPSS---------TT-TTTTPPPTTT--SSHHHHHHHHHHHS-HHHHHHHHHHHHHHTTSHHHHHHHHHHHHHH--